Protein AF-A0A2V8VAD8-F1 (afdb_monomer_lite)

Structure (mmCIF, N/CA/C/O backbone):
data_AF-A0A2V8VAD8-F1
#
_entry.id   AF-A0A2V8VAD8-F1
#
loop_
_atom_site.group_PDB
_atom_site.id
_atom_site.type_symbol
_atom_site.label_atom_id
_atom_site.label_alt_id
_atom_site.label_comp_id
_atom_site.label_asym_id
_atom_site.label_entity_id
_atom_site.label_seq_id
_atom_site.pdbx_PDB_ins_code
_atom_site.Cartn_x
_atom_site.Cartn_y
_atom_site.Cartn_z
_atom_site.occupancy
_atom_site.B_iso_or_equiv
_atom_site.auth_seq_id
_atom_site.auth_comp_id
_atom_site.auth_asym_id
_atom_site.auth_atom_id
_atom_site.pdbx_PDB_model_num
ATOM 1 N N . MET A 1 1 ? 2.865 14.963 16.550 1.00 51.03 1 MET A N 1
ATOM 2 C CA . MET A 1 1 ? 1.575 15.684 16.690 1.00 51.03 1 MET A CA 1
ATOM 3 C C . MET A 1 1 ? 1.643 17.062 17.365 1.00 51.03 1 MET A C 1
ATOM 5 O O . MET A 1 1 ? 0.966 17.953 16.880 1.00 51.03 1 MET A O 1
ATOM 9 N N . ARG A 1 2 ? 2.437 17.317 18.426 1.00 56.72 2 ARG A N 1
ATOM 10 C CA . ARG A 1 2 ? 2.426 18.628 19.135 1.00 56.72 2 ARG A CA 1
ATOM 11 C C . ARG A 1 2 ? 2.730 19.877 18.282 1.00 56.72 2 ARG A C 1
ATOM 13 O O . ARG A 1 2 ? 2.292 20.956 18.654 1.00 56.72 2 ARG A O 1
ATOM 20 N N . LYS A 1 3 ? 3.463 19.760 17.166 1.00 64.94 3 LYS A N 1
ATOM 21 C CA . LYS A 1 3 ? 3.814 20.911 16.306 1.00 64.94 3 LYS A CA 1
ATOM 22 C C . LYS A 1 3 ? 2.613 21.511 15.565 1.00 64.94 3 LYS A C 1
ATOM 24 O O . LYS A 1 3 ? 2.564 22.720 15.395 1.00 64.94 3 LYS A O 1
ATOM 29 N N . GLU A 1 4 ? 1.652 20.693 15.143 1.00 64.06 4 GLU A N 1
ATOM 30 C CA . GLU A 1 4 ? 0.533 21.144 14.299 1.00 64.06 4 GLU A CA 1
ATOM 31 C C . GLU A 1 4 ? -0.560 21.873 15.087 1.00 64.06 4 GLU A C 1
ATOM 33 O O . GLU A 1 4 ? -1.325 22.648 14.521 1.00 64.06 4 GLU A O 1
ATOM 38 N N . THR A 1 5 ? -0.656 21.643 16.394 1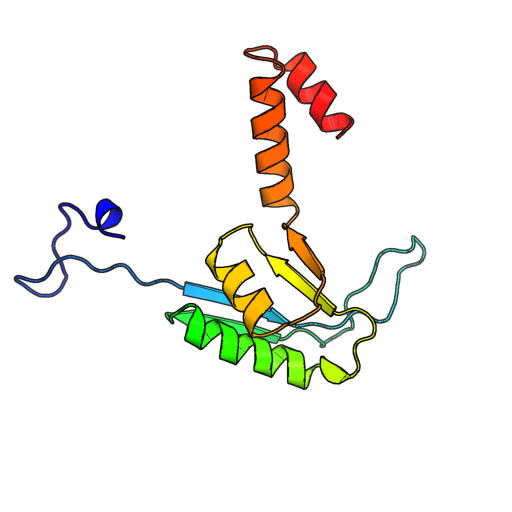.00 71.50 5 THR A N 1
ATOM 39 C CA . THR A 1 5 ? -1.686 22.243 17.256 1.00 71.50 5 THR A CA 1
ATOM 40 C C . THR A 1 5 ? -1.133 23.347 18.159 1.00 71.50 5 THR A C 1
ATOM 42 O O . THR A 1 5 ? -1.859 23.917 18.972 1.00 71.50 5 THR A O 1
ATOM 45 N N . LEU A 1 6 ? 0.148 23.684 17.993 1.00 75.44 6 LEU A N 1
ATOM 46 C CA . LEU A 1 6 ? 0.854 24.683 18.786 1.00 75.44 6 LEU A CA 1
ATOM 47 C C . LEU A 1 6 ? 0.264 26.080 18.519 1.00 75.44 6 LEU A C 1
ATOM 49 O O . LEU A 1 6 ? 0.189 26.520 17.374 1.00 75.44 6 LEU A O 1
ATOM 53 N N . GLY A 1 7 ? -0.199 26.758 19.574 1.00 73.62 7 GLY A N 1
ATOM 54 C CA . GLY A 1 7 ? -0.821 28.088 19.486 1.00 73.62 7 GLY A CA 1
ATOM 55 C C . GLY A 1 7 ? -2.275 28.113 18.991 1.00 73.62 7 GLY A C 1
ATOM 56 O O . GLY A 1 7 ? -2.821 29.194 18.792 1.00 73.62 7 GLY A O 1
ATOM 57 N N . ARG A 1 8 ? -2.921 26.953 18.796 1.00 74.00 8 ARG A N 1
ATOM 58 C CA . ARG A 1 8 ? -4.331 26.869 18.380 1.00 74.00 8 ARG A CA 1
ATOM 59 C C . ARG A 1 8 ? -5.232 26.562 19.574 1.00 74.00 8 ARG A C 1
ATOM 61 O O . ARG A 1 8 ? -5.010 25.587 20.290 1.00 74.00 8 ARG A O 1
ATOM 68 N N . GLN A 1 9 ? -6.265 27.381 19.763 1.00 74.88 9 GLN A N 1
ATOM 69 C CA . GLN A 1 9 ? -7.268 27.177 20.806 1.00 74.88 9 GLN A CA 1
ATOM 70 C C . GLN A 1 9 ? -8.131 25.949 20.476 1.00 74.88 9 GLN A C 1
ATOM 72 O O . GLN A 1 9 ? -8.611 25.800 19.349 1.00 74.88 9 GLN A O 1
ATOM 77 N N . GLY A 1 10 ? -8.295 25.041 21.442 1.00 75.88 10 GLY A N 1
ATOM 78 C CA . GLY A 1 10 ? -9.199 23.901 21.312 1.00 75.88 10 GLY A CA 1
ATOM 79 C C . GLY A 1 10 ? -10.668 24.332 21.333 1.00 75.88 10 GLY A C 1
ATOM 80 O O . GLY A 1 10 ? -11.006 25.411 21.812 1.00 75.88 10 GLY A O 1
ATOM 81 N N . LYS A 1 11 ? -11.561 23.471 20.824 1.00 78.12 11 LYS A N 1
ATOM 82 C CA . LYS A 1 11 ? -13.019 23.705 20.889 1.00 78.12 11 LYS A CA 1
ATOM 83 C C . LYS A 1 11 ? -13.563 23.675 22.323 1.00 78.12 11 LYS A C 1
ATOM 85 O O . LYS A 1 11 ? -14.606 24.262 22.581 1.00 78.12 11 LYS A O 1
ATOM 90 N N . THR A 1 12 ? -12.869 22.984 23.223 1.00 79.56 12 THR A N 1
ATOM 91 C CA . THR A 1 12 ? -13.174 22.938 24.655 1.00 79.56 12 THR A CA 1
ATOM 92 C C . THR A 1 12 ? -12.269 23.930 25.375 1.00 79.56 12 THR A C 1
ATOM 94 O O . THR A 1 12 ? -11.047 23.873 25.221 1.00 79.56 12 THR A O 1
ATOM 97 N N . GLU A 1 13 ? -12.858 24.835 26.156 1.00 78.12 13 GLU A N 1
ATOM 98 C CA . GLU A 1 13 ? -12.114 25.833 26.925 1.00 78.12 13 GLU A CA 1
ATOM 99 C C . GLU A 1 13 ? -11.121 25.157 27.885 1.00 78.12 13 GLU A C 1
ATOM 101 O O . GLU A 1 13 ? -11.435 24.160 28.536 1.00 78.12 13 GLU A O 1
ATOM 106 N N . GLY A 1 14 ? -9.881 25.650 27.909 1.00 77.44 14 GLY A N 1
ATOM 107 C CA . GLY A 1 14 ? -8.796 25.070 28.705 1.00 77.44 14 GLY A CA 1
ATOM 108 C C . GLY A 1 14 ? -8.153 23.796 28.134 1.00 77.44 14 GLY A C 1
ATOM 109 O O . GLY A 1 14 ? -7.167 23.331 28.703 1.00 77.44 14 GLY A O 1
ATOM 110 N N . GLN A 1 15 ? -8.637 23.243 27.013 1.00 75.69 15 GLN A N 1
ATOM 111 C CA . GLN A 1 15 ? -8.010 22.087 26.357 1.00 75.69 15 GLN A CA 1
ATOM 112 C C . GLN A 1 15 ? -7.228 22.481 25.091 1.00 75.69 15 GLN A C 1
ATOM 114 O O . GLN A 1 15 ? -7.639 23.382 24.351 1.00 75.69 15 GLN A O 1
ATOM 119 N N . PRO A 1 16 ? -6.095 21.810 24.807 1.00 72.00 16 PRO A N 1
ATOM 120 C CA . PRO A 1 16 ? -5.339 22.045 23.584 1.00 72.00 16 PRO A CA 1
ATOM 121 C C . PRO A 1 16 ? -6.125 21.593 22.345 1.00 72.00 16 PRO A C 1
ATOM 123 O O . PRO A 1 16 ? -6.979 20.710 22.410 1.00 72.00 16 PRO A O 1
ATOM 126 N N . ALA A 1 17 ? -5.816 22.168 21.183 1.00 78.00 17 ALA A N 1
ATOM 127 C CA . ALA A 1 17 ? -6.352 21.663 19.924 1.00 78.00 17 ALA A CA 1
ATOM 128 C C . ALA A 1 17 ? -5.861 20.227 19.644 1.00 78.00 17 ALA A C 1
ATOM 130 O O . ALA A 1 17 ? -4.706 19.879 19.911 1.00 78.00 17 ALA A O 1
ATOM 131 N N . HIS A 1 18 ? -6.742 19.409 19.063 1.00 76.69 18 HIS A N 1
ATOM 132 C CA . HIS A 1 18 ? -6.473 18.019 18.697 1.00 76.69 18 HIS A CA 1
ATOM 133 C C . HIS A 1 18 ? -6.560 17.839 17.181 1.00 76.69 18 HIS A C 1
ATOM 135 O O . HIS A 1 18 ? -7.475 18.366 16.544 1.00 76.69 18 HIS A O 1
ATOM 141 N N . SER A 1 19 ? -5.633 17.071 16.610 1.00 79.19 19 SER A N 1
ATOM 142 C CA . SER A 1 19 ? -5.773 16.548 15.254 1.00 79.19 19 SER A CA 1
ATOM 143 C C . SER A 1 19 ? -6.572 15.243 15.275 1.00 79.19 19 SER A C 1
ATOM 145 O O . SER A 1 19 ? -6.656 14.547 16.289 1.00 79.19 19 SER A O 1
ATOM 147 N N . ARG A 1 20 ? -7.197 14.929 14.141 1.00 83.25 20 ARG A N 1
ATOM 148 C CA . ARG A 1 20 ? -7.808 13.627 13.876 1.00 83.25 20 ARG A CA 1
ATOM 149 C C . ARG A 1 20 ? -7.148 13.074 12.627 1.00 83.25 20 ARG A C 1
ATOM 151 O O . ARG A 1 20 ? -7.008 13.801 11.648 1.00 83.25 20 ARG A O 1
ATOM 158 N N . GLU A 1 21 ? -6.750 11.814 12.669 1.00 88.75 21 GLU A N 1
ATOM 159 C CA . GLU A 1 21 ? -6.215 11.131 11.499 1.00 88.75 21 GLU A CA 1
ATOM 160 C C . GLU A 1 21 ? -7.344 10.413 10.773 1.00 88.75 21 GLU A C 1
ATOM 162 O O . GLU A 1 21 ? -8.193 9.784 11.404 1.00 88.75 21 GLU A O 1
ATOM 167 N N . VAL A 1 22 ? -7.347 10.504 9.448 1.00 94.75 22 VAL A N 1
ATOM 168 C CA . VAL A 1 22 ? -8.195 9.675 8.595 1.00 94.75 22 VAL A CA 1
ATOM 169 C C . VAL A 1 22 ? -7.312 8.575 8.029 1.00 94.75 22 VAL A C 1
ATOM 171 O O . VAL A 1 22 ? -6.230 8.856 7.516 1.00 94.75 22 VAL A O 1
ATOM 174 N N . LYS A 1 23 ? -7.766 7.327 8.122 1.00 96.75 23 LYS A N 1
ATOM 175 C CA . LYS A 1 23 ? -7.121 6.183 7.477 1.00 96.75 23 LYS A CA 1
ATOM 176 C C . LYS A 1 23 ? -8.014 5.711 6.342 1.00 96.75 23 LYS A C 1
ATOM 178 O O . LYS A 1 23 ? -9.225 5.607 6.526 1.00 96.75 23 LYS A O 1
ATOM 183 N N . LEU A 1 24 ? -7.424 5.472 5.175 1.00 97.50 24 LEU A N 1
ATOM 184 C CA . LEU A 1 24 ? -8.110 5.042 3.959 1.00 97.50 24 LEU A CA 1
ATOM 185 C C . LEU A 1 24 ? -7.332 3.887 3.339 1.00 97.50 24 LEU A C 1
ATOM 187 O O . LEU A 1 24 ? -6.104 3.881 3.359 1.00 97.50 24 LEU A O 1
ATOM 191 N N . GLY A 1 25 ? -8.042 2.932 2.753 1.00 97.44 25 GLY A N 1
ATOM 192 C CA . GLY A 1 25 ? -7.422 1.880 1.961 1.00 97.44 25 GLY A CA 1
ATOM 193 C C . GLY A 1 25 ? -8.436 1.093 1.159 1.00 97.44 25 GLY A C 1
ATOM 194 O O . GLY A 1 25 ? -9.649 1.274 1.290 1.00 97.44 25 GLY A O 1
ATOM 195 N N . CYS A 1 26 ? -7.925 0.211 0.311 1.00 97.56 26 CYS A N 1
ATOM 196 C CA . CYS A 1 26 ? -8.750 -0.694 -0.464 1.00 97.56 26 CYS A CA 1
ATOM 197 C C . CYS A 1 26 ? -8.108 -2.073 -0.574 1.00 97.56 26 CYS A C 1
ATOM 199 O O . CYS A 1 26 ? -6.890 -2.212 -0.493 1.00 97.56 26 CYS A O 1
ATOM 201 N N . ALA A 1 27 ? -8.948 -3.082 -0.767 1.00 97.56 27 ALA A N 1
ATOM 202 C CA . ALA A 1 27 ? -8.534 -4.436 -1.096 1.00 97.56 27 ALA A CA 1
ATOM 203 C C . ALA A 1 27 ? -9.238 -4.854 -2.388 1.00 97.56 27 ALA A C 1
ATOM 205 O O . ALA A 1 27 ? -10.417 -4.549 -2.576 1.00 97.56 27 ALA A O 1
ATOM 206 N N . PHE A 1 28 ? -8.521 -5.531 -3.277 1.00 97.69 28 PHE A N 1
ATOM 207 C CA . PHE A 1 28 ? -9.014 -5.997 -4.574 1.00 97.69 28 PHE A CA 1
ATOM 208 C C . PHE A 1 28 ? -8.216 -7.224 -5.022 1.00 97.69 28 PHE A C 1
ATOM 210 O O . PHE A 1 28 ? -7.191 -7.551 -4.421 1.00 97.69 28 PHE A O 1
ATOM 217 N N . THR A 1 29 ? -8.682 -7.894 -6.072 1.00 97.50 29 THR A N 1
ATOM 218 C CA . THR A 1 29 ? -7.979 -9.023 -6.691 1.00 97.50 29 THR A CA 1
ATOM 219 C C . THR A 1 29 ? -7.584 -8.691 -8.127 1.00 97.50 29 THR A C 1
ATOM 221 O O . THR A 1 29 ? -8.162 -7.808 -8.767 1.00 97.50 29 THR A O 1
ATOM 224 N N . GLN A 1 30 ? -6.544 -9.365 -8.610 1.00 95.81 30 GLN A N 1
ATOM 225 C CA . GLN A 1 30 ? -6.101 -9.317 -10.000 1.00 95.81 30 GLN A CA 1
ATOM 226 C C . GLN A 1 30 ? -5.780 -10.745 -10.422 1.00 95.81 30 GLN A C 1
ATOM 228 O O . GLN A 1 30 ? -4.893 -11.373 -9.839 1.00 95.81 30 GLN A O 1
ATOM 233 N N . THR A 1 31 ? -6.520 -11.268 -11.394 1.00 95.25 31 THR A N 1
ATOM 234 C CA . THR A 1 31 ? -6.355 -12.652 -11.869 1.00 95.25 31 THR A CA 1
ATOM 235 C C . THR A 1 31 ? -6.073 -12.753 -13.363 1.00 95.25 31 THR A C 1
ATOM 237 O O . THR A 1 31 ? -5.817 -13.849 -13.857 1.00 95.25 31 THR A O 1
ATOM 240 N N . THR A 1 32 ? -6.092 -11.628 -14.081 1.00 95.75 32 THR A N 1
ATOM 241 C CA . THR A 1 32 ? -5.910 -11.571 -15.536 1.00 95.75 32 THR A CA 1
ATOM 242 C C . THR A 1 32 ? -4.991 -10.421 -15.948 1.00 95.75 32 THR A C 1
ATOM 244 O O . THR A 1 32 ? -4.649 -9.551 -15.140 1.00 95.75 32 THR A O 1
ATOM 247 N N . TRP A 1 33 ? -4.590 -10.433 -17.218 1.00 96.88 33 TRP A N 1
ATOM 248 C CA . TRP A 1 33 ? -3.758 -9.414 -17.851 1.00 96.88 33 TRP A CA 1
ATOM 249 C C . TRP A 1 33 ? -4.379 -8.983 -19.181 1.00 96.88 33 TRP A C 1
ATOM 251 O O . TRP A 1 33 ? -5.130 -9.757 -19.780 1.00 96.88 33 TRP A O 1
ATOM 261 N N . ASP A 1 34 ? -4.080 -7.764 -19.629 1.00 96.00 34 ASP A N 1
ATOM 262 C CA . ASP A 1 34 ? -4.424 -7.311 -20.979 1.00 96.00 34 ASP A CA 1
ATOM 263 C C . ASP A 1 34 ? -3.482 -7.902 -22.043 1.00 96.00 34 ASP A C 1
ATOM 265 O O . ASP A 1 34 ? -2.547 -8.650 -21.743 1.00 96.00 34 ASP A O 1
ATOM 269 N N . GLU A 1 35 ? -3.732 -7.567 -23.312 1.00 96.88 35 GLU A N 1
ATOM 270 C CA . GLU A 1 35 ? -2.927 -8.030 -24.450 1.00 96.88 35 GLU A CA 1
ATOM 271 C C . GLU A 1 35 ? -1.466 -7.551 -24.392 1.00 96.88 35 GLU A C 1
ATOM 273 O O . GLU A 1 35 ? -0.589 -8.163 -25.002 1.00 96.88 35 GLU A O 1
ATOM 278 N N . GLN A 1 36 ? -1.190 -6.470 -23.659 1.00 96.12 36 GLN A N 1
ATOM 279 C CA . GLN A 1 36 ? 0.146 -5.913 -23.456 1.00 96.12 36 GLN A CA 1
ATOM 280 C C . GLN A 1 36 ? 0.831 -6.485 -22.200 1.00 96.12 36 GLN A C 1
ATOM 282 O O . GLN A 1 36 ? 1.994 -6.175 -21.939 1.00 96.12 36 GLN A O 1
ATOM 287 N N . GLY A 1 37 ? 0.145 -7.350 -21.445 1.00 95.06 37 GLY A N 1
ATOM 288 C CA . GLY A 1 37 ? 0.655 -8.004 -20.244 1.00 95.06 37 GLY A CA 1
ATOM 289 C C . GLY A 1 37 ? 0.495 -7.194 -18.953 1.00 95.06 37 GLY A C 1
ATOM 290 O O . GLY A 1 37 ? 1.080 -7.571 -17.935 1.00 95.06 37 GLY A O 1
ATOM 291 N N . TYR A 1 38 ? -0.284 -6.108 -18.939 1.00 93.12 38 TYR A N 1
ATOM 292 C CA . TYR A 1 38 ? -0.567 -5.362 -17.711 1.00 93.12 38 TYR A CA 1
ATOM 293 C C . TYR A 1 38 ? -1.654 -6.046 -16.891 1.00 93.12 38 TYR A C 1
ATOM 295 O O . TYR A 1 38 ? -2.680 -6.476 -17.413 1.00 93.12 38 TYR A O 1
ATOM 303 N N . ALA A 1 39 ? -1.438 -6.137 -15.577 1.00 92.19 39 ALA A N 1
ATOM 304 C CA . ALA A 1 39 ? -2.391 -6.765 -14.671 1.00 92.19 39 ALA A CA 1
ATOM 305 C C . ALA A 1 39 ? -3.705 -5.968 -14.616 1.00 92.19 39 ALA A C 1
ATOM 307 O O . ALA A 1 39 ? -3.713 -4.786 -14.263 1.00 92.19 39 ALA A O 1
ATOM 308 N N . ILE A 1 40 ? -4.824 -6.637 -14.888 1.00 95.38 40 ILE A N 1
ATOM 309 C CA . ILE A 1 40 ? -6.164 -6.048 -14.829 1.00 95.38 40 ILE A CA 1
ATOM 310 C C . ILE A 1 40 ? -6.764 -6.326 -13.452 1.00 95.38 40 ILE A C 1
ATOM 312 O O . ILE A 1 40 ? -6.635 -7.417 -12.895 1.00 95.38 40 ILE A O 1
ATOM 316 N N . ARG A 1 41 ? -7.414 -5.318 -12.867 1.00 96.00 41 ARG A N 1
ATOM 317 C CA . ARG A 1 41 ? -8.202 -5.508 -11.647 1.00 96.00 41 ARG A CA 1
ATOM 318 C C . ARG A 1 41 ? -9.478 -6.273 -11.966 1.00 96.00 41 ARG A C 1
ATOM 320 O O . ARG A 1 41 ? -10.227 -5.857 -12.844 1.00 96.00 41 ARG A O 1
ATOM 327 N N . ASP A 1 42 ? -9.743 -7.336 -11.211 1.00 96.56 42 ASP A N 1
ATOM 328 C CA . ASP A 1 42 ? -10.956 -8.124 -11.405 1.00 96.56 42 ASP A CA 1
ATOM 329 C C . ASP A 1 42 ? -12.189 -7.224 -11.193 1.00 96.56 42 ASP A C 1
ATOM 331 O O . ASP A 1 42 ? -12.239 -6.503 -10.181 1.00 96.56 42 ASP A O 1
ATOM 335 N N . PRO A 1 43 ? -13.175 -7.247 -12.109 1.00 95.56 43 PRO A N 1
ATOM 336 C CA . PRO A 1 43 ? -14.402 -6.473 -11.964 1.00 95.56 43 PRO A CA 1
ATOM 337 C C . PRO A 1 43 ? -15.076 -6.724 -10.612 1.00 95.56 43 PRO A C 1
ATOM 339 O O . PRO A 1 43 ? -15.072 -7.844 -10.105 1.00 95.56 43 PRO A O 1
ATOM 342 N N . ASP A 1 44 ? -15.611 -5.660 -10.009 1.00 94.50 44 ASP A N 1
ATOM 343 C CA . ASP A 1 44 ? -16.346 -5.688 -8.734 1.00 94.50 44 ASP A CA 1
ATOM 344 C C . ASP A 1 44 ? -15.596 -6.303 -7.534 1.00 94.50 44 ASP A C 1
ATOM 346 O O . ASP A 1 44 ? -16.180 -6.575 -6.485 1.00 94.50 44 ASP A O 1
ATOM 350 N N . SER A 1 45 ? -14.273 -6.471 -7.632 1.00 96.00 45 SER A N 1
ATOM 351 C CA . SER A 1 45 ? -13.466 -7.034 -6.543 1.00 96.00 45 SER A CA 1
ATOM 352 C C . SER A 1 45 ? -13.084 -6.014 -5.466 1.00 96.00 45 SER A C 1
ATOM 354 O O . SER A 1 45 ? -12.697 -6.399 -4.360 1.00 96.00 45 SER A O 1
ATOM 356 N N . THR A 1 46 ? -13.185 -4.711 -5.742 1.00 97.38 46 THR A N 1
ATOM 357 C CA . THR A 1 46 ? -12.690 -3.664 -4.831 1.00 97.38 46 THR A CA 1
ATOM 358 C C . THR A 1 46 ? -13.635 -3.415 -3.655 1.00 97.38 46 THR A C 1
ATOM 360 O O . THR A 1 46 ? -14.808 -3.123 -3.854 1.00 97.38 46 THR A O 1
ATOM 363 N N . THR A 1 47 ? -13.114 -3.405 -2.426 1.00 97.38 47 THR A N 1
ATOM 364 C CA . THR A 1 47 ? -13.750 -2.682 -1.308 1.00 97.38 47 THR A CA 1
ATOM 365 C C . THR A 1 47 ? -12.835 -1.575 -0.850 1.00 97.38 47 THR A C 1
ATOM 367 O O . THR A 1 47 ? -11.637 -1.786 -0.676 1.00 97.38 47 THR A O 1
ATOM 370 N N . TYR A 1 48 ? -13.442 -0.423 -0.595 1.00 97.31 48 TYR A N 1
ATOM 371 C CA . TYR A 1 48 ? -12.824 0.705 0.074 1.00 97.31 48 TYR A CA 1
ATOM 372 C C . TYR A 1 48 ? -13.241 0.713 1.542 1.00 97.31 48 TYR A C 1
ATOM 374 O O . TYR A 1 48 ? -14.413 0.519 1.864 1.00 97.31 48 TYR A O 1
ATOM 382 N N . VAL A 1 49 ? -12.283 0.959 2.427 1.00 97.44 49 VAL A N 1
ATOM 383 C CA . VAL A 1 49 ? -12.529 1.199 3.847 1.00 97.44 49 VAL A CA 1
ATOM 384 C C . VAL A 1 49 ? -11.893 2.509 4.258 1.00 97.44 49 VAL A C 1
ATOM 386 O O . VAL A 1 49 ? -10.820 2.880 3.779 1.00 97.44 49 VAL A O 1
ATOM 389 N N . GLY A 1 50 ? -12.565 3.212 5.160 1.00 96.62 50 GLY A N 1
ATOM 390 C CA . GLY A 1 50 ? -12.076 4.476 5.663 1.00 96.62 50 GLY A CA 1
ATOM 391 C C . GLY A 1 50 ? -12.774 4.900 6.938 1.00 96.62 50 GLY A C 1
ATOM 392 O O . GLY A 1 50 ? -13.990 4.749 7.054 1.00 96.62 50 GLY A O 1
ATOM 393 N N . ALA A 1 51 ? -12.010 5.433 7.885 1.00 96.94 51 ALA A N 1
ATOM 394 C CA . ALA A 1 51 ? -12.552 6.017 9.103 1.00 96.94 51 ALA A CA 1
ATOM 395 C C . ALA A 1 51 ? -11.564 6.997 9.746 1.00 96.94 51 ALA A C 1
ATOM 397 O O . ALA A 1 51 ? -10.367 7.009 9.453 1.00 96.94 51 ALA A O 1
ATOM 398 N N . ILE A 1 52 ? -12.090 7.814 10.658 1.00 95.88 52 ILE A N 1
ATOM 399 C CA . ILE A 1 52 ? -11.271 8.544 11.623 1.00 95.88 52 ILE A CA 1
ATOM 400 C C . ILE A 1 52 ? -10.963 7.583 12.772 1.00 95.88 52 ILE A C 1
ATOM 402 O O . ILE A 1 52 ? -11.775 7.431 13.686 1.00 95.88 52 ILE A O 1
ATOM 406 N N . GLU A 1 53 ? -9.829 6.896 12.688 1.00 95.19 53 GLU A N 1
ATOM 407 C CA . GLU A 1 53 ? -9.439 5.825 13.609 1.00 95.19 53 GLU A CA 1
ATOM 408 C C . GLU A 1 53 ? -7.912 5.709 13.725 1.00 95.19 53 GLU A C 1
ATOM 410 O O . GLU A 1 53 ? -7.162 6.346 12.979 1.00 95.19 53 GLU A O 1
ATOM 415 N N . THR A 1 54 ? -7.434 4.917 14.687 1.00 95.81 54 THR A N 1
ATOM 416 C CA . THR A 1 54 ? -5.995 4.664 14.837 1.00 95.81 54 THR A CA 1
ATOM 417 C C . THR A 1 54 ? -5.478 3.725 13.744 1.00 95.81 54 THR A C 1
ATOM 419 O O . THR A 1 54 ? -6.238 2.959 13.149 1.00 95.81 54 THR A O 1
ATOM 422 N N . ALA A 1 55 ? -4.161 3.728 13.512 1.00 96.00 55 ALA A N 1
ATOM 423 C CA . ALA A 1 55 ? -3.521 2.786 12.590 1.00 96.00 55 ALA A CA 1
ATOM 424 C C . ALA A 1 55 ? -3.824 1.315 12.939 1.00 96.00 55 ALA A C 1
ATOM 426 O O . ALA A 1 55 ? -4.069 0.520 12.041 1.00 96.00 55 ALA A O 1
ATOM 427 N N . GLU A 1 56 ? -3.876 0.968 14.229 1.00 96.62 56 GLU A N 1
ATOM 428 C CA . GLU A 1 56 ? -4.167 -0.396 14.695 1.00 96.62 56 GLU A CA 1
ATOM 429 C C . GLU A 1 56 ? -5.614 -0.826 14.396 1.00 96.62 56 GLU A C 1
ATOM 431 O O . GLU A 1 56 ? -5.868 -1.952 13.964 1.00 96.62 56 GLU A O 1
ATOM 436 N N . GLN A 1 57 ? -6.587 0.066 14.617 1.00 97.62 57 GLN A N 1
ATOM 437 C CA . GLN A 1 57 ? -7.992 -0.212 14.294 1.00 97.62 57 GLN A CA 1
ATOM 438 C C . GLN A 1 57 ? -8.170 -0.397 12.787 1.00 97.62 57 GLN A C 1
ATOM 440 O O . GLN A 1 57 ? -8.824 -1.345 12.343 1.00 97.62 57 GLN A O 1
ATOM 445 N N . PHE A 1 58 ? -7.517 0.467 12.011 1.00 97.94 58 PHE A N 1
ATOM 446 C CA . PHE A 1 58 ? -7.514 0.379 10.563 1.00 97.94 58 PHE A CA 1
ATOM 447 C C . PHE A 1 58 ? -6.846 -0.908 10.054 1.00 97.94 58 PHE A C 1
ATOM 449 O O . PHE A 1 58 ? -7.415 -1.573 9.191 1.00 97.94 58 PHE A O 1
ATOM 456 N N . GLY A 1 59 ? -5.701 -1.311 10.619 1.00 97.81 59 GLY A N 1
ATOM 457 C CA . GLY A 1 59 ? -4.987 -2.545 10.265 1.00 97.81 59 GLY A CA 1
ATOM 458 C C . GLY A 1 59 ? -5.865 -3.793 10.379 1.00 97.81 59 GLY A C 1
ATOM 459 O O . GLY A 1 59 ? -5.993 -4.563 9.425 1.00 97.81 59 GLY A O 1
ATOM 460 N N . LYS A 1 60 ? -6.587 -3.933 11.498 1.00 98.00 60 LYS A N 1
ATOM 461 C CA . LYS A 1 60 ? -7.566 -5.019 11.698 1.00 98.00 60 LYS A CA 1
ATOM 462 C C . LYS A 1 60 ? -8.688 -4.982 10.655 1.00 98.00 60 LYS A C 1
ATOM 464 O O . LYS A 1 60 ? -9.093 -6.027 10.142 1.00 98.00 60 LYS A O 1
ATOM 469 N N . ARG A 1 61 ? -9.193 -3.787 10.331 1.00 97.88 61 ARG A N 1
ATOM 470 C CA . ARG A 1 61 ? -10.279 -3.592 9.359 1.00 97.88 61 ARG A CA 1
ATOM 471 C C . ARG A 1 61 ? -9.851 -3.975 7.944 1.00 97.88 61 ARG A C 1
ATOM 473 O O . ARG A 1 61 ? -10.553 -4.746 7.293 1.00 97.88 61 ARG A O 1
ATOM 480 N N . ILE A 1 62 ? -8.718 -3.458 7.468 1.00 98.06 62 ILE A N 1
ATOM 481 C CA . ILE A 1 62 ? -8.236 -3.745 6.112 1.00 98.06 62 ILE A CA 1
ATOM 482 C C . ILE A 1 62 ? -7.832 -5.216 5.965 1.00 98.06 62 ILE A C 1
ATOM 484 O O . ILE A 1 62 ? -8.119 -5.824 4.935 1.00 98.06 62 ILE A O 1
ATOM 488 N N . TYR A 1 63 ? -7.269 -5.825 7.016 1.00 97.75 63 TYR A N 1
ATOM 489 C CA . TYR A 1 63 ? -6.975 -7.257 7.046 1.00 97.75 63 TYR A CA 1
ATOM 490 C C . TYR A 1 63 ? -8.226 -8.113 6.829 1.00 97.75 63 TYR A C 1
ATOM 492 O O . TYR A 1 63 ? -8.216 -9.030 6.007 1.00 97.75 63 TYR A O 1
ATOM 500 N N . LEU A 1 64 ? -9.333 -7.784 7.502 1.00 97.81 64 LEU A N 1
ATOM 501 C CA . LEU A 1 64 ? -10.598 -8.491 7.312 1.00 97.81 64 LEU A CA 1
ATOM 502 C C . LEU A 1 64 ? -11.105 -8.377 5.865 1.00 97.81 64 LEU A C 1
ATOM 504 O O . LEU A 1 64 ? -11.564 -9.368 5.295 1.00 97.81 64 LEU A O 1
ATOM 508 N N . GLU A 1 65 ? -11.009 -7.195 5.255 1.00 97.94 65 GLU A N 1
ATOM 509 C CA . GLU A 1 65 ? -11.438 -6.991 3.867 1.00 97.94 65 GLU A CA 1
ATOM 510 C C . GLU A 1 65 ? -10.565 -7.726 2.850 1.00 97.94 65 GLU A C 1
ATOM 512 O O . GLU A 1 65 ? -11.092 -8.248 1.864 1.00 97.94 65 GLU A O 1
ATOM 517 N N . ALA A 1 66 ? -9.259 -7.823 3.098 1.00 97.31 66 ALA A N 1
ATOM 518 C CA . ALA A 1 66 ? -8.355 -8.647 2.305 1.00 97.31 66 ALA A CA 1
ATOM 519 C C . ALA A 1 66 ? -8.648 -10.147 2.485 1.00 97.31 66 ALA A C 1
ATOM 521 O O . ALA A 1 66 ? -8.690 -10.899 1.509 1.00 97.31 66 ALA A O 1
ATOM 522 N N . TRP A 1 67 ? -8.920 -10.597 3.716 1.00 96.69 67 TRP A N 1
ATOM 523 C CA . TRP A 1 67 ? -9.255 -11.994 3.999 1.00 96.69 67 TRP A CA 1
ATOM 524 C C . TRP A 1 67 ? -10.517 -12.445 3.262 1.00 96.69 67 TRP A C 1
ATOM 526 O O . TRP A 1 67 ? -10.501 -13.473 2.583 1.00 96.69 67 TRP A O 1
ATOM 536 N N . LYS A 1 68 ? -11.580 -11.628 3.303 1.00 96.19 68 LYS A N 1
ATOM 537 C CA . LYS A 1 68 ? -12.828 -11.857 2.549 1.00 96.19 68 LYS A CA 1
ATOM 538 C C . LYS A 1 68 ? -12.597 -12.005 1.040 1.00 96.19 68 LYS A C 1
ATOM 540 O O . LYS A 1 68 ? -13.357 -12.699 0.373 1.00 96.19 68 LYS A O 1
ATOM 545 N N . ARG A 1 69 ? -11.534 -11.397 0.507 1.00 94.25 69 ARG A N 1
ATOM 546 C CA . ARG A 1 69 ? -11.145 -11.444 -0.915 1.00 94.25 69 ARG A CA 1
ATOM 547 C C . ARG A 1 69 ? -10.245 -12.614 -1.282 1.00 94.25 69 ARG A C 1
ATOM 549 O O . ARG A 1 69 ? -9.807 -12.723 -2.421 1.00 94.25 69 ARG A O 1
ATOM 556 N N . GLY A 1 70 ? -10.016 -13.531 -0.349 1.00 94.56 70 GLY A N 1
ATOM 557 C CA . GLY A 1 70 ? -9.214 -14.717 -0.598 1.00 94.56 70 GLY A CA 1
ATOM 558 C C . GLY A 1 70 ? -7.732 -14.519 -0.331 1.00 94.56 70 GLY A C 1
ATOM 559 O O . GLY A 1 70 ? -6.928 -15.177 -0.983 1.00 94.56 70 GLY A O 1
ATOM 560 N N . TRP A 1 71 ? -7.365 -13.682 0.645 1.00 95.81 71 TRP A N 1
ATOM 561 C CA . TRP A 1 71 ? -5.975 -13.548 1.093 1.00 95.81 71 TRP A CA 1
ATOM 562 C C . TRP A 1 71 ? -5.267 -14.902 1.259 1.00 95.81 71 TRP A C 1
ATOM 564 O O . TRP A 1 71 ? -4.175 -15.097 0.739 1.00 95.81 71 TRP A O 1
ATOM 574 N N . SER A 1 72 ? -5.902 -15.874 1.923 1.00 94.00 72 SER A N 1
ATOM 575 C CA . SER A 1 72 ? -5.317 -17.199 2.184 1.00 94.00 72 SER A CA 1
ATOM 576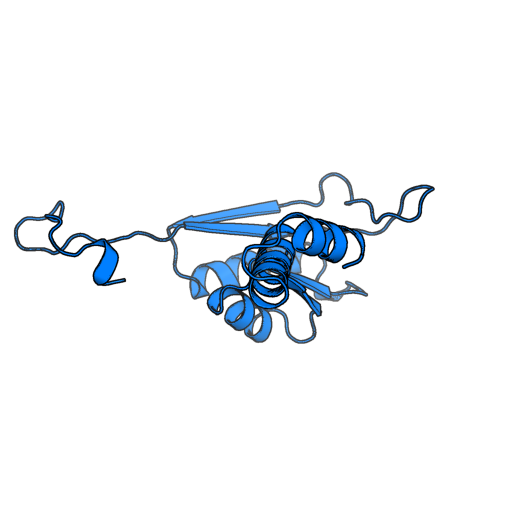 C C . SER A 1 72 ? -4.990 -18.005 0.923 1.00 94.00 72 SER A C 1
ATOM 578 O O . SER A 1 72 ? -4.032 -18.775 0.933 1.00 94.00 72 SER A O 1
ATOM 580 N N . ARG A 1 73 ? -5.756 -17.807 -0.154 1.00 94.38 73 ARG A N 1
ATOM 581 C CA . ARG A 1 73 ? -5.644 -18.522 -1.436 1.00 94.38 73 ARG A CA 1
ATOM 582 C C . ARG A 1 73 ? -4.918 -17.721 -2.520 1.00 94.38 73 ARG A C 1
ATOM 584 O O . ARG A 1 73 ? -4.715 -18.237 -3.614 1.00 94.38 73 ARG A O 1
ATOM 591 N N . ALA A 1 74 ? -4.550 -16.473 -2.239 1.00 95.25 74 ALA A N 1
ATOM 592 C CA . ALA A 1 74 ? -3.801 -15.643 -3.168 1.00 95.25 74 ALA A CA 1
ATOM 593 C C . ALA A 1 74 ? -2.385 -16.206 -3.358 1.00 95.25 74 ALA A C 1
ATOM 595 O O . ALA A 1 74 ? -1.668 -16.436 -2.380 1.00 95.25 74 ALA A O 1
ATOM 596 N N . VAL A 1 75 ? -1.998 -16.410 -4.621 1.00 94.69 75 VAL A N 1
ATOM 597 C CA . VAL A 1 75 ? -0.650 -16.865 -5.002 1.00 94.69 75 VAL A CA 1
ATOM 598 C C . VAL A 1 75 ? 0.373 -15.777 -4.689 1.00 94.69 75 VAL A C 1
ATOM 600 O O . VAL A 1 75 ? 1.367 -16.035 -4.019 1.00 94.69 75 VAL A O 1
ATOM 603 N N . ASN A 1 76 ? 0.076 -14.548 -5.114 1.00 95.12 76 ASN A N 1
ATOM 604 C CA . ASN A 1 76 ? 0.862 -13.362 -4.807 1.00 95.12 76 ASN A CA 1
ATOM 605 C C . ASN A 1 76 ? 0.088 -12.489 -3.822 1.00 95.12 76 ASN A C 1
ATOM 607 O O . ASN A 1 76 ? -1.092 -12.197 -4.025 1.00 95.12 76 ASN A O 1
ATOM 611 N N . LYS A 1 77 ? 0.763 -12.075 -2.755 1.00 97.00 77 LYS A N 1
ATOM 612 C CA . LYS A 1 77 ? 0.217 -11.242 -1.683 1.00 97.00 77 LYS A CA 1
ATOM 613 C C . LYS A 1 77 ? 0.993 -9.941 -1.669 1.00 97.00 77 LYS A C 1
ATOM 615 O O . LYS A 1 77 ? 2.207 -9.968 -1.500 1.00 97.00 77 LYS A O 1
ATOM 620 N N . VAL A 1 78 ? 0.304 -8.824 -1.866 1.00 97.31 78 VAL A N 1
ATOM 621 C CA . VAL A 1 78 ? 0.932 -7.509 -2.016 1.00 97.31 78 VAL A CA 1
ATOM 622 C C . VAL A 1 78 ? 0.258 -6.512 -1.086 1.00 97.31 78 VAL A C 1
ATOM 624 O O . VAL A 1 78 ? -0.968 -6.480 -0.991 1.00 97.31 78 VAL A O 1
ATOM 627 N N . VAL A 1 79 ? 1.068 -5.682 -0.435 1.00 97.81 79 VAL A N 1
ATOM 628 C CA . VAL A 1 79 ? 0.630 -4.468 0.255 1.00 97.81 79 VAL A CA 1
ATOM 629 C C . VAL A 1 79 ? 1.297 -3.282 -0.431 1.00 97.81 79 VAL A C 1
ATOM 631 O O . VAL A 1 79 ? 2.519 -3.240 -0.550 1.00 97.81 79 VAL A O 1
ATOM 634 N N . MET A 1 80 ? 0.497 -2.320 -0.887 1.00 97.19 80 MET A N 1
ATOM 635 C CA . MET A 1 80 ? 0.991 -1.052 -1.429 1.00 97.19 80 MET A CA 1
ATOM 636 C C . MET A 1 80 ? 0.791 0.064 -0.406 1.00 97.19 80 MET A C 1
ATOM 638 O O . MET A 1 80 ? -0.267 0.129 0.223 1.00 97.19 80 MET A O 1
ATOM 642 N N . GLY A 1 81 ? 1.784 0.937 -0.255 1.00 96.69 81 GLY A N 1
ATOM 643 C CA . GLY A 1 81 ? 1.763 2.022 0.725 1.00 96.69 81 GLY A CA 1
ATOM 644 C C . GLY A 1 81 ? 2.579 3.238 0.299 1.00 96.69 81 GLY A C 1
ATOM 645 O O . GLY A 1 81 ? 3.379 3.161 -0.629 1.00 96.69 81 GLY A O 1
ATOM 646 N N . ASP A 1 82 ? 2.391 4.342 1.017 1.00 94.75 82 ASP A N 1
ATOM 647 C CA . ASP A 1 82 ? 3.003 5.651 0.738 1.00 94.75 82 ASP A CA 1
ATOM 648 C C . ASP A 1 82 ? 4.409 5.845 1.323 1.00 94.75 82 ASP A C 1
ATOM 650 O O . ASP A 1 82 ? 5.000 6.916 1.222 1.00 94.75 82 ASP A O 1
ATOM 654 N N . GLY A 1 83 ? 4.971 4.812 1.947 1.00 93.00 83 GLY A N 1
ATOM 655 C CA . GLY A 1 83 ? 6.268 4.913 2.611 1.00 93.00 83 GLY A CA 1
ATOM 656 C C . GLY A 1 83 ? 6.178 5.291 4.088 1.00 93.00 83 GLY A C 1
ATOM 657 O O . GLY A 1 83 ? 7.188 5.197 4.783 1.00 93.00 83 GLY A O 1
ATOM 658 N N . SER A 1 84 ? 4.998 5.648 4.602 1.00 93.81 84 SER A N 1
ATOM 659 C CA . SER A 1 84 ? 4.804 5.936 6.022 1.00 93.81 84 SER A CA 1
ATOM 660 C C . SER A 1 84 ? 5.060 4.704 6.887 1.00 93.81 84 SER A C 1
ATOM 662 O O . SER A 1 84 ? 4.479 3.640 6.673 1.00 93.81 84 SER A O 1
ATOM 664 N N . GLU A 1 85 ? 5.841 4.883 7.954 1.00 95.75 85 GLU A N 1
ATOM 665 C CA . GLU A 1 85 ? 6.230 3.814 8.886 1.00 95.75 85 GLU A CA 1
ATOM 666 C C . GLU A 1 85 ? 5.028 3.040 9.453 1.00 95.75 85 GLU A C 1
ATOM 668 O O . GLU A 1 85 ? 5.063 1.819 9.585 1.00 95.75 85 GLU A O 1
ATOM 673 N N . TRP A 1 86 ? 3.919 3.730 9.745 1.00 95.56 86 TRP A N 1
ATOM 674 C CA . TRP A 1 86 ? 2.731 3.074 10.287 1.00 95.56 86 TRP A CA 1
ATOM 675 C C . TRP A 1 86 ? 2.108 2.072 9.303 1.00 95.56 86 TRP A C 1
ATOM 677 O O . TRP A 1 86 ? 1.556 1.077 9.767 1.00 95.56 86 TRP A O 1
ATOM 687 N N . ILE A 1 87 ? 2.197 2.296 7.983 1.00 96.88 87 ILE A N 1
ATOM 688 C CA . ILE A 1 87 ? 1.677 1.354 6.980 1.00 96.88 87 ILE A CA 1
ATOM 689 C C . ILE A 1 87 ? 2.503 0.075 7.012 1.00 96.88 87 ILE A C 1
ATOM 691 O O . ILE A 1 87 ? 1.926 -1.005 7.094 1.00 96.88 87 ILE A O 1
ATOM 695 N N . TRP A 1 88 ? 3.830 0.193 7.020 1.00 97.44 88 TRP A N 1
ATOM 696 C CA . TRP A 1 88 ? 4.738 -0.956 7.046 1.00 97.44 88 TRP A CA 1
ATOM 697 C C . TRP A 1 88 ? 4.620 -1.750 8.344 1.00 97.44 88 TRP A C 1
ATOM 699 O O . TRP A 1 88 ? 4.472 -2.966 8.302 1.00 97.44 88 TRP A O 1
ATOM 709 N N . ASN A 1 89 ? 4.496 -1.069 9.485 1.00 97.62 89 ASN A N 1
ATOM 710 C CA . ASN A 1 89 ? 4.233 -1.733 10.762 1.00 97.62 89 ASN A CA 1
ATOM 711 C C . ASN A 1 89 ? 2.912 -2.528 10.747 1.00 97.62 89 ASN A C 1
ATOM 713 O O . ASN A 1 89 ? 2.840 -3.626 11.299 1.00 97.62 89 ASN A O 1
ATOM 717 N N . GLN A 1 90 ? 1.849 -1.998 10.124 1.00 97.81 90 GLN A N 1
ATOM 718 C CA . GLN A 1 90 ? 0.598 -2.750 9.955 1.00 97.81 90 GLN A CA 1
ATOM 719 C C . GLN A 1 90 ? 0.728 -3.864 8.904 1.00 97.81 90 GLN A C 1
ATOM 721 O O . GLN A 1 90 ? 0.105 -4.914 9.066 1.00 97.81 90 GLN A O 1
ATOM 726 N N . ALA A 1 91 ? 1.527 -3.659 7.853 1.00 97.75 91 ALA A N 1
ATOM 727 C CA . ALA A 1 91 ? 1.808 -4.653 6.825 1.00 97.75 91 ALA A CA 1
ATOM 728 C C . ALA A 1 91 ? 2.514 -5.879 7.416 1.00 97.75 91 ALA A C 1
ATOM 730 O O . ALA A 1 91 ? 2.033 -6.995 7.242 1.00 97.75 91 ALA A O 1
ATOM 731 N N . ASP A 1 92 ? 3.576 -5.667 8.190 1.00 97.69 92 ASP A N 1
ATOM 732 C CA . ASP A 1 92 ? 4.318 -6.734 8.865 1.00 97.69 92 ASP A CA 1
ATOM 733 C C . ASP A 1 92 ? 3.439 -7.503 9.857 1.00 97.69 92 ASP A C 1
ATOM 735 O O . ASP A 1 92 ? 3.485 -8.733 9.919 1.00 97.69 92 ASP A O 1
ATOM 739 N N . LEU A 1 93 ? 2.599 -6.785 10.612 1.00 98.06 93 LEU A N 1
ATOM 740 C CA . LEU A 1 93 ? 1.731 -7.381 11.624 1.00 98.06 93 LEU A CA 1
ATOM 741 C C . LEU A 1 93 ? 0.595 -8.217 11.019 1.00 98.06 93 LEU A C 1
ATOM 743 O O . LEU A 1 93 ? 0.306 -9.313 11.500 1.00 98.06 93 LEU A O 1
ATOM 747 N N . HIS A 1 94 ? -0.097 -7.686 10.011 1.00 97.44 94 HIS A N 1
ATOM 748 C CA . HIS A 1 94 ? -1.337 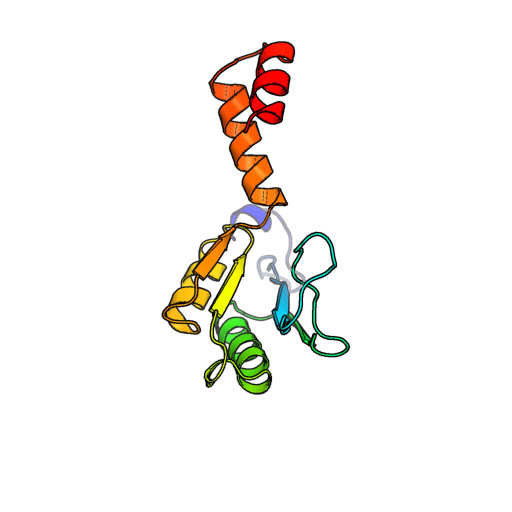-8.276 9.499 1.00 97.44 94 HIS A CA 1
ATOM 749 C C . HIS A 1 94 ? -1.160 -9.072 8.207 1.00 97.44 94 HIS A C 1
ATOM 751 O O . HIS A 1 94 ? -1.968 -9.951 7.913 1.00 97.44 94 HIS A O 1
ATOM 757 N N . PHE A 1 95 ? -0.110 -8.799 7.440 1.00 96.94 95 PHE A N 1
ATOM 758 C CA . PHE A 1 95 ? 0.117 -9.386 6.124 1.00 96.94 95 PHE A CA 1
ATOM 759 C C . PHE A 1 95 ? 1.510 -10.031 6.031 1.00 96.94 95 PHE A C 1
ATOM 761 O O . PHE A 1 95 ? 2.274 -9.723 5.113 1.00 96.94 95 PHE A O 1
ATOM 768 N N . PRO A 1 96 ? 1.860 -10.956 6.948 1.00 95.00 96 PRO A N 1
ATOM 769 C CA . PRO A 1 96 ? 3.182 -11.565 6.961 1.00 95.00 96 PRO A CA 1
ATOM 770 C C . PRO A 1 96 ? 3.466 -12.288 5.639 1.00 95.00 96 PRO A C 1
ATOM 772 O O . PRO A 1 96 ? 2.641 -13.054 5.130 1.00 95.00 96 PRO A O 1
ATOM 775 N N . GLY A 1 97 ? 4.651 -12.032 5.083 1.00 93.06 97 GLY A N 1
ATOM 776 C CA . GLY A 1 97 ? 5.091 -12.587 3.801 1.00 93.06 97 GLY A CA 1
ATOM 777 C C . GLY A 1 97 ? 4.518 -11.890 2.564 1.00 93.06 97 GLY A C 1
ATOM 778 O O . GLY A 1 97 ? 4.773 -12.348 1.452 1.00 93.06 97 GLY A O 1
ATOM 779 N N . ALA A 1 98 ? 3.756 -10.805 2.722 1.00 97.50 98 ALA A N 1
ATOM 780 C CA . ALA A 1 98 ? 3.345 -9.983 1.593 1.00 97.50 98 ALA A CA 1
ATOM 781 C C . ALA A 1 98 ? 4.518 -9.167 1.039 1.00 97.50 98 ALA A C 1
ATOM 783 O O . ALA A 1 98 ? 5.326 -8.620 1.791 1.00 97.50 98 ALA A O 1
ATOM 784 N N . THR A 1 99 ? 4.576 -9.024 -0.282 1.00 97.81 99 THR A N 1
ATOM 785 C CA . THR A 1 99 ? 5.462 -8.057 -0.928 1.00 97.81 99 THR A CA 1
ATOM 786 C C . THR A 1 99 ? 4.968 -6.648 -0.619 1.00 97.81 99 THR A C 1
ATOM 788 O O . THR A 1 99 ? 3.837 -6.294 -0.953 1.00 97.81 99 THR A O 1
ATOM 791 N N . GLN A 1 100 ? 5.816 -5.844 0.014 1.00 97.69 100 GLN A N 1
ATOM 792 C CA . GLN A 1 100 ? 5.538 -4.442 0.310 1.00 97.69 100 GLN A CA 1
ATOM 793 C C . GLN A 1 100 ? 6.081 -3.574 -0.827 1.00 97.69 100 GLN A C 1
ATOM 795 O O . GLN A 1 100 ? 7.265 -3.649 -1.152 1.00 97.69 100 GLN A O 1
ATOM 800 N N . ILE A 1 101 ? 5.211 -2.789 -1.461 1.00 97.19 101 ILE A N 1
ATOM 801 C CA . ILE A 1 101 ? 5.544 -1.961 -2.625 1.00 97.19 101 ILE A CA 1
ATOM 802 C C . ILE A 1 101 ? 5.242 -0.498 -2.296 1.00 97.19 101 ILE A C 1
ATOM 804 O O . ILE A 1 101 ? 4.114 -0.155 -1.940 1.00 97.19 101 ILE A O 1
ATOM 808 N N . LEU A 1 102 ? 6.248 0.366 -2.435 1.00 97.12 102 LEU A N 1
ATOM 809 C CA . LEU A 1 102 ? 6.068 1.814 -2.350 1.00 97.12 102 LEU A CA 1
ATOM 810 C C . LEU A 1 102 ? 5.268 2.303 -3.560 1.00 97.12 102 LEU A C 1
ATOM 812 O O . LEU A 1 102 ? 5.558 1.906 -4.691 1.00 97.12 102 LEU A O 1
ATOM 816 N N . ASP A 1 103 ? 4.278 3.166 -3.343 1.00 95.12 103 ASP A N 1
ATOM 817 C CA . ASP A 1 103 ? 3.518 3.713 -4.459 1.00 95.12 103 ASP A CA 1
ATOM 818 C C . ASP A 1 103 ? 4.383 4.581 -5.387 1.00 95.12 103 ASP A C 1
ATOM 820 O O . ASP A 1 103 ? 5.409 5.155 -5.007 1.00 95.12 103 ASP A O 1
ATOM 824 N N . LEU A 1 104 ? 3.943 4.670 -6.644 1.00 93.25 104 LEU A N 1
ATOM 825 C CA . LEU A 1 104 ? 4.688 5.343 -7.701 1.00 93.25 104 LEU A CA 1
ATOM 826 C C . LEU A 1 104 ? 4.908 6.834 -7.416 1.00 93.25 104 LEU A C 1
ATOM 828 O O . LEU A 1 104 ? 5.933 7.379 -7.821 1.00 93.25 104 LEU A O 1
ATOM 832 N N . TYR A 1 105 ? 3.962 7.507 -6.760 1.00 93.12 105 TYR A N 1
ATOM 833 C CA . TYR A 1 105 ? 4.091 8.931 -6.475 1.00 93.12 105 TYR A CA 1
ATOM 834 C C . TYR A 1 105 ? 5.251 9.171 -5.500 1.00 93.12 105 TYR A C 1
ATOM 836 O O . TYR A 1 105 ? 6.155 9.949 -5.808 1.00 93.12 105 TYR A O 1
ATOM 844 N N . HIS A 1 106 ? 5.289 8.436 -4.387 1.00 94.38 106 HIS A N 1
ATOM 845 C CA . HIS A 1 106 ? 6.344 8.573 -3.380 1.00 94.38 106 HIS A CA 1
ATOM 846 C C . HIS A 1 106 ? 7.692 8.039 -3.872 1.00 94.38 106 HIS A C 1
ATOM 848 O O . HIS A 1 106 ? 8.732 8.650 -3.616 1.00 94.38 106 HIS A O 1
ATOM 854 N N . ALA A 1 107 ? 7.692 6.962 -4.664 1.00 94.25 107 ALA A N 1
ATOM 855 C CA . ALA A 1 107 ? 8.902 6.496 -5.337 1.00 94.25 107 ALA A CA 1
ATOM 856 C C . ALA A 1 107 ? 9.505 7.601 -6.223 1.00 94.25 107 ALA A C 1
ATOM 858 O O . ALA A 1 107 ? 10.698 7.895 -6.132 1.00 94.25 107 ALA A O 1
ATOM 859 N N . ARG A 1 108 ? 8.674 8.282 -7.025 1.00 94.12 108 ARG A N 1
ATOM 860 C CA . ARG A 1 108 ? 9.117 9.404 -7.869 1.00 94.12 108 ARG A CA 1
ATOM 861 C C . ARG A 1 108 ? 9.573 10.607 -7.054 1.00 94.12 108 ARG A C 1
ATOM 863 O O . ARG A 1 108 ? 10.527 11.266 -7.459 1.00 94.12 108 ARG A O 1
ATOM 870 N N . GLU A 1 109 ? 8.937 10.895 -5.921 1.00 94.62 109 GLU A N 1
ATOM 871 C CA . GLU A 1 109 ? 9.384 11.960 -5.019 1.00 94.62 109 GLU A CA 1
ATOM 872 C C . GLU A 1 109 ? 10.812 11.699 -4.511 1.00 94.62 109 GLU A C 1
ATOM 874 O O . GLU A 1 109 ? 11.661 12.595 -4.544 1.00 94.62 109 GLU A O 1
ATOM 879 N N . HIS A 1 110 ? 11.114 10.459 -4.115 1.00 93.69 110 HIS A N 1
ATOM 880 C CA . HIS A 1 110 ? 12.459 10.067 -3.693 1.00 93.69 110 HIS A CA 1
ATOM 881 C C . HIS A 1 110 ? 13.486 10.146 -4.824 1.00 93.69 110 HIS A C 1
ATOM 883 O O . HIS A 1 110 ? 14.578 10.680 -4.607 1.00 93.69 110 HIS A O 1
ATOM 889 N N . LEU A 1 111 ? 13.136 9.680 -6.027 1.00 95.12 111 LEU A N 1
ATOM 890 C CA . LEU A 1 111 ? 13.995 9.787 -7.210 1.00 95.12 111 LEU A CA 1
ATOM 891 C C . LEU A 1 111 ? 14.329 11.251 -7.525 1.00 95.12 111 LEU A C 1
ATOM 893 O O . LEU A 1 111 ? 15.498 11.602 -7.672 1.00 95.12 111 LEU A O 1
ATOM 897 N N . TRP A 1 112 ? 13.332 12.136 -7.498 1.00 95.69 112 TRP A N 1
ATOM 898 C CA . TRP A 1 112 ? 13.549 13.574 -7.662 1.00 95.69 112 TRP A CA 1
ATOM 899 C C . TRP A 1 112 ? 14.421 14.178 -6.560 1.00 95.69 112 TRP A C 1
ATOM 901 O O . TRP A 1 112 ? 15.271 15.031 -6.828 1.00 95.69 112 TRP A O 1
ATOM 911 N N . GLY A 1 113 ? 14.230 13.741 -5.314 1.00 95.31 113 GLY A N 1
ATOM 912 C CA . GLY A 1 113 ? 15.078 14.134 -4.192 1.00 95.31 113 GLY A CA 1
ATOM 913 C C . GLY A 1 113 ? 16.545 13.746 -4.399 1.00 95.31 113 GLY A C 1
ATOM 914 O O . GLY A 1 113 ? 17.436 14.523 -4.052 1.00 95.31 113 GLY A O 1
ATOM 915 N N . LEU A 1 114 ? 16.803 12.578 -4.992 1.00 95.94 114 LEU A N 1
ATOM 916 C CA . LEU A 1 114 ? 18.147 12.123 -5.337 1.00 95.94 114 LEU A CA 1
ATOM 917 C C . LEU A 1 114 ? 18.728 12.900 -6.524 1.00 95.94 114 LEU A C 1
ATOM 919 O O . LEU A 1 114 ? 19.843 13.411 -6.411 1.00 95.94 114 LEU A O 1
ATOM 923 N N . ALA A 1 115 ? 17.971 13.066 -7.612 1.00 96.75 115 ALA A N 1
ATOM 924 C CA . ALA A 1 115 ? 18.406 13.800 -8.802 1.00 96.75 115 ALA A CA 1
ATOM 925 C C . ALA A 1 115 ? 18.905 15.214 -8.450 1.00 96.75 115 ALA A C 1
ATOM 927 O O . ALA A 1 115 ? 19.994 15.616 -8.855 1.00 96.75 115 ALA A O 1
ATOM 928 N N . ARG A 1 116 ? 18.164 15.940 -7.600 1.00 97.00 116 ARG A N 1
ATOM 929 C CA . ARG A 1 116 ? 18.531 17.293 -7.131 1.00 97.00 116 ARG A CA 1
ATOM 930 C C . ARG A 1 116 ? 19.812 17.338 -6.297 1.00 97.00 116 ARG A C 1
ATOM 932 O O . ARG A 1 116 ? 20.458 18.380 -6.238 1.00 97.00 116 ARG A O 1
ATOM 939 N N . ARG A 1 117 ? 20.168 16.238 -5.625 1.00 96.75 117 ARG A N 1
ATOM 940 C CA . ARG A 1 117 ? 21.421 16.123 -4.858 1.00 96.75 117 ARG A CA 1
ATOM 941 C C . ARG 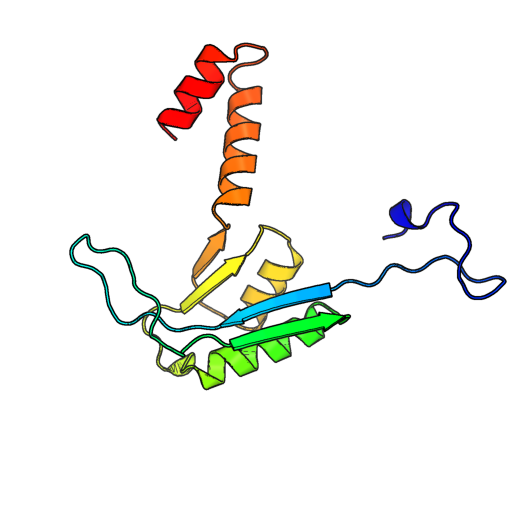A 1 117 ? 22.603 15.756 -5.749 1.00 96.75 117 ARG A C 1
ATOM 943 O O . ARG A 1 117 ? 23.700 16.237 -5.493 1.00 96.75 117 ARG A O 1
ATOM 950 N N . LEU A 1 118 ? 22.382 14.918 -6.762 1.00 96.62 118 LEU A N 1
ATOM 951 C CA . LEU A 1 118 ? 23.411 14.526 -7.729 1.00 96.62 118 LEU A CA 1
ATOM 952 C C . LEU A 1 118 ? 23.778 15.671 -8.679 1.00 96.62 118 LEU A C 1
ATOM 954 O O . LEU A 1 118 ? 24.951 15.833 -9.002 1.00 96.62 118 LEU A O 1
ATOM 958 N N . HIS A 1 119 ? 22.796 16.489 -9.066 1.00 96.12 119 HIS A N 1
ATOM 959 C CA . HIS A 1 119 ? 22.956 17.586 -10.024 1.00 96.12 119 HIS A CA 1
ATOM 960 C C . HIS A 1 119 ? 22.447 18.920 -9.441 1.00 96.12 119 HIS A C 1
ATOM 962 O O . HIS A 1 119 ? 21.381 19.406 -9.832 1.00 96.12 119 HIS A O 1
ATOM 968 N N . PRO A 1 120 ? 23.149 19.532 -8.467 1.00 95.94 120 PRO A N 1
ATOM 969 C CA . PRO A 1 120 ? 22.686 20.760 -7.822 1.00 95.94 120 PRO A CA 1
ATOM 970 C C . PRO A 1 120 ? 22.616 21.928 -8.813 1.00 95.94 120 PRO A C 1
ATOM 972 O O . PRO A 1 120 ? 23.602 22.239 -9.472 1.00 95.94 120 PRO A O 1
ATOM 975 N N . ASN A 1 121 ? 21.468 22.609 -8.875 1.00 94.56 121 ASN A N 1
ATOM 976 C CA . ASN A 1 121 ? 21.200 23.739 -9.783 1.00 94.56 121 ASN A CA 1
ATOM 977 C C . ASN A 1 121 ? 21.344 23.433 -11.290 1.00 94.56 121 ASN A C 1
ATOM 979 O O . ASN A 1 121 ? 21.379 24.367 -12.087 1.00 94.56 121 ASN A O 1
ATOM 983 N N . ASP A 1 122 ? 21.389 22.159 -11.684 1.00 96.19 122 ASP A N 1
ATOM 984 C CA . ASP A 1 122 ? 21.431 21.738 -13.086 1.00 96.19 122 ASP A CA 1
ATOM 985 C C . ASP A 1 122 ? 20.141 20.997 -13.456 1.00 96.19 122 ASP A C 1
ATOM 987 O O . ASP A 1 122 ? 20.006 19.785 -13.299 1.00 96.19 122 ASP A O 1
ATOM 991 N N . GLU A 1 123 ? 19.148 21.759 -13.908 1.00 94.62 123 GLU A N 1
ATOM 992 C CA . GLU A 1 123 ? 17.831 21.229 -14.266 1.00 94.62 123 GLU A CA 1
ATOM 993 C C . GLU A 1 123 ? 17.879 20.297 -15.490 1.00 94.62 123 GLU A C 1
ATOM 995 O O . GLU A 1 12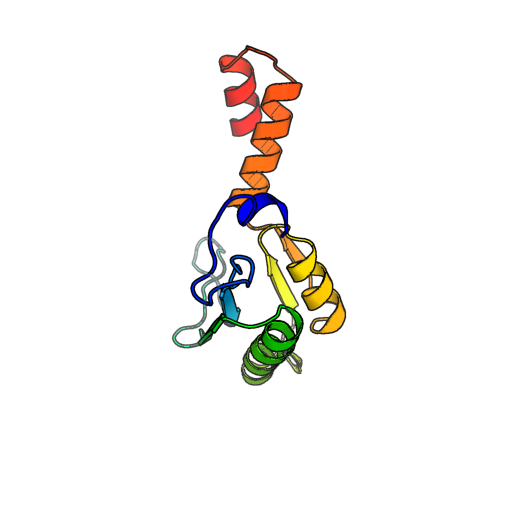3 ? 17.066 19.375 -15.601 1.00 94.62 123 GLU A O 1
ATOM 1000 N N . VAL A 1 124 ? 18.839 20.494 -16.399 1.00 96.75 124 VAL A N 1
ATOM 1001 C CA . VAL A 1 124 ? 18.977 19.665 -17.603 1.00 96.75 124 VAL A CA 1
ATOM 1002 C C . VAL A 1 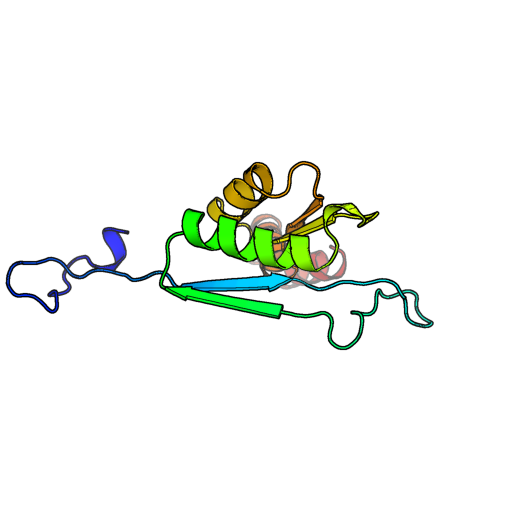124 ? 19.413 18.260 -17.211 1.00 96.75 124 VAL A C 1
ATOM 1004 O O . VAL A 1 124 ? 18.761 17.285 -17.599 1.00 96.75 124 VAL A O 1
ATOM 1007 N N . ASP A 1 125 ? 20.458 18.149 -16.392 1.00 95.12 125 ASP A N 1
ATOM 1008 C CA . ASP A 1 125 ? 20.944 16.847 -15.945 1.00 95.12 125 ASP A CA 1
ATOM 1009 C C . ASP A 1 125 ? 19.984 16.173 -14.953 1.00 95.12 125 ASP A C 1
ATOM 1011 O O . ASP A 1 125 ? 19.802 14.955 -15.019 1.00 95.12 125 ASP A O 1
ATOM 1015 N N . GLN A 1 126 ? 19.276 16.935 -14.108 1.00 96.62 126 GLN A N 1
ATOM 1016 C CA . GLN A 1 126 ? 18.201 16.387 -13.266 1.00 96.62 126 GLN A CA 1
ATOM 1017 C C . GLN A 1 126 ? 17.097 15.720 -14.103 1.00 96.62 126 GLN A C 1
ATOM 1019 O O . GLN A 1 126 ? 16.723 14.575 -13.839 1.00 96.62 126 GLN A O 1
ATOM 1024 N N . ASN A 1 127 ? 16.587 16.412 -15.129 1.00 94.62 127 ASN A N 1
ATOM 1025 C CA . ASN A 1 127 ? 15.555 15.873 -16.017 1.00 94.62 127 ASN A CA 1
ATOM 1026 C C . ASN A 1 127 ? 16.062 14.661 -16.805 1.00 94.62 127 ASN A C 1
ATOM 1028 O O . ASN A 1 127 ? 15.352 13.665 -16.943 1.00 94.62 127 ASN A O 1
ATOM 1032 N N . ARG A 1 128 ? 17.302 14.723 -17.305 1.00 95.31 128 ARG A N 1
ATOM 1033 C CA . ARG A 1 128 ? 17.925 13.609 -18.025 1.00 95.31 128 ARG A CA 1
ATOM 1034 C C . ARG A 1 128 ? 18.041 12.365 -17.151 1.00 95.31 128 ARG A C 1
ATOM 1036 O O . ARG A 1 128 ? 17.768 11.267 -17.630 1.00 95.31 128 ARG A O 1
ATOM 1043 N N . TRP A 1 129 ? 18.409 12.533 -15.884 1.00 95.88 129 TRP A N 1
ATOM 1044 C CA . TRP A 1 129 ? 18.518 11.429 -14.938 1.00 95.88 129 TRP A CA 1
ATOM 1045 C C . TRP A 1 129 ? 17.160 10.752 -14.688 1.00 95.88 129 TRP A C 1
ATOM 1047 O O . TRP A 1 129 ? 17.081 9.526 -14.766 1.00 95.88 129 TRP A O 1
ATOM 1057 N N . MET A 1 130 ? 16.094 11.544 -14.505 1.00 94.44 130 MET A N 1
ATOM 1058 C CA . MET A 1 130 ? 14.709 11.080 -14.293 1.00 94.44 130 MET A CA 1
ATOM 1059 C C . MET A 1 130 ? 14.045 10.438 -15.521 1.00 94.44 130 MET A C 1
ATOM 1061 O O . MET A 1 130 ? 13.015 9.785 -15.396 1.00 94.44 130 MET A O 1
ATOM 1065 N N . MET A 1 131 ? 14.567 10.662 -16.731 1.00 91.31 131 MET A N 1
ATOM 1066 C CA . MET A 1 131 ? 14.076 9.968 -17.932 1.00 91.31 131 MET A CA 1
ATOM 1067 C C . MET A 1 131 ? 14.619 8.541 -18.043 1.00 91.31 131 MET A C 1
ATOM 1069 O O . MET A 1 131 ? 14.054 7.728 -18.771 1.00 91.31 131 MET A O 1
ATOM 1073 N N . ILE A 1 132 ? 15.732 8.258 -17.366 1.00 90.31 132 ILE A N 1
ATOM 1074 C CA . ILE A 1 132 ? 16.411 6.961 -17.407 1.00 90.31 132 ILE A CA 1
ATOM 1075 C C . ILE A 1 132 ? 16.022 6.097 -16.197 1.00 90.31 132 ILE A C 1
ATOM 1077 O O . ILE A 1 132 ? 15.960 4.876 -16.335 1.00 90.31 132 ILE A O 1
ATOM 1081 N N . HIS A 1 133 ? 15.774 6.721 -15.041 1.00 82.88 133 HIS A N 1
ATOM 1082 C CA . HIS A 1 133 ? 15.515 6.075 -13.749 1.00 82.88 133 HIS A CA 1
ATOM 1083 C C . HIS A 1 133 ? 14.152 6.487 -13.193 1.00 82.88 133 HIS A C 1
ATOM 1085 O O . HIS A 1 133 ? 13.462 5.603 -12.640 1.00 82.88 133 HIS A O 1
#

Sequence (133 aa):
MRKETLGRQGKTEGQPAHSREVKLGCAFTQTTWDEQGYAIRDPDSTTYVGAIETAEQFGKRIYLEAWKRGWSRAVNKVVMGDGSEWIWNQADLHFPGATQILDLYHAREHLWGLARRLHPNDEVDQNRWMMIH

Secondary structure (DSSP, 8-state):
-TTTTTTPBPSSTTSB-----EEEEEE----EE-TT-PEEPPTT--EEEEEE--HHHHHHHHHHHHHHTTGGG-SS-EEEE-S-HHHHHHHHHHSTTPEEEE-HHHHHHHHHHHHHHHSTT-HHHHHHHHHH-

pLDDT: mean 92.4, std 8.91, range [51.03, 98.06]

Radius of gyration: 19.97 Å; chains: 1; bounding box: 40×47×53 Å

Foldseek 3Di:
DCVVQPPPQDPDPPDTHDDFDKDKDKAFDWDDADPVRHTDTDPPRIDIDMDRDDLVVVLVVRLVSNVVSPLVPDPAAADEDQPDPSSVVSCCVRPPPHHYHYDPVNVLVVLLVVLCVVDPPDVPSSVVSSVVD